Protein AF-A0A3C2BRH4-F1 (afdb_monomer_lite)

Foldseek 3Di:
DDDDDDDDDDCVPPLVVLLCCLLPDQEDEAAPALVCLLVCLVSNLSSQLNRDPPDDRRHYYYPYPDVCSVVSSVVSNVVVHDCVSPDSVVD

Radius of gyration: 13.37 Å; chains: 1; bounding box: 29×43×30 Å

Sequence (91 aa):
RTVDNFRALNSGTQEAALVAEIATADIVTTAVGPHILKFVAPAITKGIAARPAGLAPLQVMACENAINATDILRAEVAGLWDDAAGALDAA

Secondary structure (DSSP, 8-state):
----S-----TTT-HHHHHHHHHH-SEEEE-S-GGGHHHHHHHHHHHHHTPPTTSPPPEEEE--SSTTHHHHHHHHHHHH--GGG--GGG-

Structure (mmCIF, N/CA/C/O backbone):
data_AF-A0A3C2BRH4-F1
#
_entry.id   AF-A0A3C2BRH4-F1
#
loop_
_atom_site.group_PDB
_atom_site.id
_atom_site.type_symbol
_atom_site.label_atom_id
_atom_site.label_alt_id
_atom_site.label_comp_id
_atom_site.label_asym_id
_atom_site.label_entity_id
_atom_site.label_seq_id
_atom_site.pdbx_PDB_ins_code
_atom_site.Cartn_x
_atom_site.Cartn_y
_atom_site.Cartn_z
_atom_site.occupancy
_atom_site.B_iso_or_equiv
_atom_site.auth_seq_id
_atom_site.auth_comp_id
_atom_site.auth_asym_id
_atom_site.auth_atom_id
_atom_site.pdbx_PDB_model_num
ATOM 1 N N . ARG A 1 1 ? -5.992 25.085 -9.271 1.00 88.62 1 ARG A N 1
ATOM 2 C CA . ARG A 1 1 ? -7.045 24.694 -8.299 1.00 88.62 1 ARG A CA 1
ATOM 3 C C . ARG A 1 1 ? -6.356 24.365 -6.983 1.00 88.62 1 ARG A C 1
ATOM 5 O O . ARG A 1 1 ? -5.257 23.831 -7.048 1.00 88.62 1 ARG A O 1
ATOM 12 N N . THR A 1 2 ? -6.964 24.696 -5.847 1.00 96.81 2 THR A N 1
ATOM 13 C CA . THR A 1 2 ? -6.464 24.326 -4.510 1.00 96.81 2 THR A CA 1
ATOM 14 C C . THR A 1 2 ? -6.998 22.947 -4.132 1.00 96.81 2 THR A C 1
ATOM 16 O O . THR A 1 2 ? -8.132 22.632 -4.486 1.00 96.81 2 THR A O 1
ATOM 19 N N . VAL A 1 3 ? -6.177 22.139 -3.459 1.00 96.44 3 VAL A N 1
ATOM 20 C CA . VAL A 1 3 ? -6.573 20.854 -2.865 1.00 96.44 3 VAL A CA 1
ATOM 21 C C . VAL A 1 3 ? -6.510 21.008 -1.348 1.00 96.44 3 VAL A C 1
ATOM 23 O O . VAL A 1 3 ? -5.482 21.427 -0.819 1.00 96.44 3 VAL A O 1
ATOM 26 N N . ASP A 1 4 ? -7.606 20.691 -0.670 1.00 97.12 4 ASP A N 1
ATOM 27 C CA . ASP A 1 4 ? -7.766 20.718 0.784 1.00 97.12 4 ASP A CA 1
ATOM 28 C C . ASP A 1 4 ? -8.392 19.395 1.284 1.00 97.12 4 ASP A C 1
ATOM 30 O O . ASP A 1 4 ? -8.487 18.428 0.528 1.00 97.12 4 ASP A O 1
ATOM 34 N N . ASN A 1 5 ? -8.736 19.319 2.577 1.00 97.31 5 ASN A N 1
ATOM 35 C CA . ASN A 1 5 ? -9.324 18.139 3.231 1.00 97.31 5 ASN A CA 1
ATOM 36 C C . ASN A 1 5 ? -8.490 16.846 3.107 1.00 97.31 5 ASN A C 1
ATOM 38 O O . ASN A 1 5 ? -9.003 15.769 2.805 1.00 97.31 5 ASN A O 1
ATOM 42 N N . PHE A 1 6 ? -7.188 16.953 3.367 1.00 97.06 6 PHE A N 1
ATOM 43 C CA . PHE A 1 6 ? -6.296 15.803 3.467 1.00 97.06 6 PHE A CA 1
ATOM 44 C C . PHE A 1 6 ? -5.629 15.754 4.839 1.00 97.06 6 PHE A C 1
ATOM 46 O O . PHE A 1 6 ? -5.447 16.766 5.517 1.00 97.06 6 PHE A O 1
ATOM 53 N N . ARG A 1 7 ? -5.215 14.551 5.219 1.00 97.69 7 ARG A N 1
ATOM 54 C CA . ARG A 1 7 ? -4.310 14.301 6.339 1.00 97.69 7 ARG A CA 1
ATOM 55 C C . ARG A 1 7 ? -3.134 13.481 5.842 1.00 97.69 7 ARG A C 1
ATOM 57 O O . ARG A 1 7 ? -3.247 12.786 4.835 1.00 97.69 7 ARG A O 1
ATOM 64 N N . ALA A 1 8 ? -2.014 13.573 6.544 1.00 97.56 8 ALA A N 1
ATOM 65 C CA . ALA A 1 8 ? -0.792 12.881 6.173 1.00 97.56 8 ALA A CA 1
ATOM 66 C C . ALA A 1 8 ? -0.231 12.108 7.364 1.00 97.56 8 ALA A C 1
ATOM 68 O O . ALA A 1 8 ? -0.203 12.605 8.489 1.00 97.56 8 ALA A O 1
ATOM 69 N N . LEU A 1 9 ? 0.257 10.906 7.076 1.00 98.00 9 LEU A N 1
ATOM 70 C CA . LEU A 1 9 ? 1.040 10.087 7.988 1.00 98.00 9 LEU A CA 1
ATOM 71 C C . LEU A 1 9 ? 2.425 9.877 7.380 1.00 98.00 9 LEU A C 1
ATOM 73 O O . LEU A 1 9 ? 2.574 9.736 6.167 1.00 98.00 9 LEU A O 1
ATOM 77 N N . ASN A 1 10 ? 3.446 9.852 8.229 1.00 97.06 10 ASN A N 1
ATOM 78 C CA . ASN A 1 10 ? 4.799 9.487 7.827 1.00 97.06 10 ASN A CA 1
ATOM 79 C C . ASN A 1 10 ? 4.949 7.968 7.956 1.00 97.06 10 ASN A C 1
ATOM 81 O O . ASN A 1 10 ? 4.913 7.444 9.067 1.00 97.06 10 ASN A O 1
ATOM 85 N N . SER A 1 11 ? 5.138 7.269 6.840 1.00 92.62 11 SER A N 1
ATOM 86 C CA . SER A 1 11 ? 5.238 5.805 6.816 1.00 92.62 11 SER A CA 1
ATOM 87 C C . SER A 1 11 ? 6.418 5.243 7.616 1.00 92.62 11 SER A C 1
ATOM 89 O O . SER A 1 11 ? 6.327 4.121 8.098 1.00 92.62 11 SER A O 1
ATOM 91 N N . GLY A 1 12 ? 7.499 6.008 7.801 1.00 92.56 12 GLY A N 1
ATOM 92 C CA . GLY A 1 12 ? 8.686 5.573 8.542 1.00 92.56 12 GLY A CA 1
ATOM 93 C C . GLY A 1 12 ? 8.590 5.746 10.059 1.00 92.56 12 GLY A C 1
ATOM 94 O O . GLY A 1 12 ? 9.312 5.077 10.790 1.00 92.56 12 GLY A O 1
ATOM 95 N N . THR A 1 13 ? 7.721 6.633 10.552 1.00 97.50 13 THR A N 1
ATOM 96 C CA . THR A 1 13 ? 7.591 6.907 11.998 1.00 97.50 13 THR A CA 1
ATOM 97 C C . THR A 1 13 ? 6.202 6.622 12.563 1.00 97.50 13 THR A C 1
ATOM 99 O O . THR A 1 13 ? 6.045 6.564 13.779 1.00 97.50 13 THR A O 1
ATOM 102 N N . GLN A 1 14 ? 5.193 6.435 11.709 1.00 98.25 14 GLN A N 1
ATOM 103 C CA . GLN A 1 14 ? 3.789 6.254 12.092 1.00 98.25 14 GLN A CA 1
ATOM 104 C C . GLN A 1 14 ? 3.185 4.984 11.470 1.00 98.25 14 GLN A C 1
ATOM 106 O O . GLN A 1 14 ? 2.021 4.972 11.074 1.00 98.25 14 GLN A O 1
ATOM 111 N N . GLU A 1 15 ? 3.967 3.905 11.383 1.00 97.19 15 GLU A N 1
ATOM 112 C CA . GLU A 1 15 ? 3.557 2.655 10.727 1.00 97.19 15 GLU A CA 1
ATOM 113 C C . GLU A 1 15 ? 2.254 2.077 11.302 1.00 97.19 15 GLU A C 1
ATOM 115 O O . GLU A 1 15 ? 1.352 1.731 10.546 1.00 97.19 15 GLU A O 1
ATOM 120 N N . ALA A 1 16 ? 2.107 2.029 12.631 1.00 98.06 16 ALA A N 1
ATOM 121 C CA . ALA A 1 16 ? 0.900 1.489 13.263 1.00 98.06 16 ALA A CA 1
ATOM 122 C C . ALA A 1 16 ? -0.370 2.272 12.879 1.00 98.06 16 ALA A C 1
ATOM 124 O O . ALA A 1 16 ? -1.410 1.673 12.611 1.00 98.06 16 ALA A O 1
ATOM 125 N N . ALA A 1 17 ? -0.277 3.604 12.802 1.00 98.56 17 ALA A N 1
ATOM 126 C CA . ALA A 1 17 ? -1.385 4.443 12.355 1.00 98.56 17 ALA A CA 1
ATOM 127 C C . ALA A 1 17 ? -1.679 4.214 10.866 1.00 98.56 17 ALA A C 1
ATOM 129 O O . ALA A 1 17 ? -2.836 4.068 10.494 1.00 98.56 17 ALA A O 1
ATOM 130 N N . LEU A 1 18 ? -0.643 4.108 10.026 1.00 98.44 18 LEU A N 1
ATOM 131 C CA . LEU A 1 18 ? -0.797 3.810 8.600 1.00 98.44 18 LEU A CA 1
ATOM 132 C C . LEU A 1 18 ? -1.502 2.466 8.366 1.00 98.44 18 LEU A C 1
ATOM 134 O O . LEU A 1 18 ? -2.401 2.388 7.535 1.00 98.44 18 LEU A O 1
ATOM 138 N N . VAL A 1 19 ? -1.132 1.420 9.108 1.00 98.56 19 VAL A N 1
ATOM 139 C CA . VAL A 1 19 ? -1.782 0.103 9.019 1.00 98.56 19 VAL A CA 1
ATOM 140 C C . VAL A 1 19 ? -3.266 0.196 9.381 1.00 98.56 19 VAL A C 1
ATOM 142 O O . VAL A 1 19 ? -4.093 -0.371 8.671 1.00 98.56 19 VAL A O 1
ATOM 145 N N . ALA A 1 20 ? -3.621 0.947 10.429 1.00 98.38 20 ALA A N 1
ATOM 146 C CA . ALA A 1 20 ? -5.017 1.152 10.818 1.00 98.38 20 ALA A CA 1
ATOM 147 C C . ALA A 1 20 ? -5.832 1.904 9.745 1.00 98.38 20 ALA A C 1
ATOM 149 O O . ALA A 1 20 ? -6.989 1.560 9.493 1.00 98.38 20 ALA A O 1
ATOM 150 N N . GLU A 1 21 ? -5.224 2.890 9.077 1.00 98.31 21 GLU A N 1
ATOM 151 C CA . GLU A 1 21 ? -5.845 3.561 7.930 1.00 98.31 21 GLU A CA 1
ATOM 152 C C . GLU A 1 21 ? -6.102 2.595 6.775 1.00 98.31 21 GLU A C 1
ATOM 154 O O . GLU A 1 21 ? -7.210 2.537 6.250 1.00 98.31 21 GLU A O 1
ATOM 159 N N . ILE A 1 22 ? -5.104 1.790 6.404 1.00 98.50 22 ILE A N 1
ATOM 160 C CA . ILE A 1 22 ? -5.238 0.819 5.310 1.00 98.50 22 ILE A CA 1
ATOM 161 C C . ILE A 1 22 ? -6.323 -0.216 5.630 1.00 98.50 22 ILE A C 1
ATOM 163 O O . ILE A 1 22 ? -7.145 -0.524 4.770 1.00 98.50 22 ILE A O 1
ATOM 167 N N . ALA A 1 23 ? -6.365 -0.713 6.869 1.00 98.25 23 ALA A N 1
ATOM 168 C CA . ALA A 1 23 ? -7.324 -1.727 7.303 1.00 98.25 23 ALA A CA 1
ATOM 169 C C . ALA A 1 23 ? -8.789 -1.292 7.140 1.00 98.25 23 ALA A C 1
ATOM 171 O O . ALA A 1 23 ? -9.665 -2.139 6.980 1.00 98.25 23 ALA A O 1
ATOM 172 N N . THR A 1 24 ? -9.062 0.014 7.154 1.00 98.00 24 THR A N 1
ATOM 173 C CA . THR A 1 24 ? -10.420 0.573 7.069 1.00 98.00 24 THR A CA 1
ATOM 174 C C . THR A 1 24 ? -10.699 1.322 5.770 1.00 98.00 24 THR A C 1
ATOM 176 O O . THR A 1 24 ? -11.849 1.663 5.508 1.00 98.00 24 THR A O 1
ATOM 179 N N . ALA A 1 25 ? -9.685 1.541 4.933 1.00 98.38 25 ALA A N 1
ATOM 180 C CA . ALA A 1 25 ? -9.838 2.212 3.653 1.00 98.38 25 ALA A CA 1
ATOM 181 C C . ALA A 1 25 ? -10.694 1.396 2.671 1.00 98.38 25 ALA A C 1
ATOM 183 O O . ALA A 1 25 ? -10.741 0.162 2.719 1.00 98.38 25 ALA A O 1
ATOM 184 N N . ASP A 1 26 ? -11.329 2.099 1.736 1.00 98.12 26 ASP A N 1
ATOM 185 C CA . ASP A 1 26 ? -11.986 1.488 0.577 1.00 98.12 26 ASP A CA 1
ATOM 186 C C . ASP A 1 26 ? -10.981 1.207 -0.549 1.00 98.12 26 ASP A C 1
ATOM 188 O O . ASP A 1 26 ? -11.083 0.206 -1.261 1.00 98.12 26 ASP A O 1
ATOM 192 N N . ILE A 1 27 ? -9.985 2.089 -0.698 1.00 98.25 27 ILE A N 1
ATOM 193 C CA . ILE A 1 27 ? -8.963 2.013 -1.739 1.00 98.25 27 ILE A CA 1
ATOM 194 C C . ILE A 1 27 ? -7.582 2.418 -1.218 1.00 98.25 27 ILE A C 1
ATOM 196 O O . ILE A 1 27 ? -7.438 3.380 -0.464 1.00 98.25 27 ILE A O 1
ATOM 200 N N . VAL A 1 28 ? -6.554 1.717 -1.691 1.00 98.50 28 VAL A N 1
ATOM 201 C CA . VAL A 1 28 ? -5.150 2.115 -1.582 1.00 98.50 28 VAL A CA 1
ATOM 202 C C . VAL A 1 28 ? -4.588 2.354 -2.975 1.00 98.50 28 VAL A C 1
ATOM 204 O O . VAL A 1 28 ? -4.647 1.484 -3.845 1.00 98.50 28 VAL A O 1
ATOM 207 N N . THR A 1 29 ? -3.989 3.528 -3.169 1.00 98.44 29 THR A N 1
ATOM 208 C CA . THR A 1 29 ? -3.248 3.861 -4.389 1.00 98.44 29 THR A CA 1
ATOM 209 C C . THR A 1 29 ? -1.802 4.215 -4.084 1.00 98.44 29 THR A C 1
ATOM 211 O O . THR A 1 29 ? -1.539 4.863 -3.071 1.00 98.44 29 THR A O 1
ATOM 214 N N . THR A 1 30 ? -0.869 3.865 -4.970 1.00 98.25 30 THR A N 1
ATOM 215 C CA . THR A 1 30 ? 0.549 4.251 -4.837 1.00 98.25 30 THR A CA 1
ATOM 216 C C . THR A 1 30 ? 1.017 5.095 -6.021 1.00 98.25 30 THR A C 1
ATOM 218 O O . THR A 1 30 ? 0.513 4.939 -7.129 1.00 98.25 30 THR A O 1
ATOM 221 N N . ALA A 1 31 ? 1.967 5.999 -5.774 1.00 97.88 31 ALA A N 1
ATOM 222 C CA . ALA A 1 31 ? 2.684 6.773 -6.793 1.00 97.88 31 ALA A CA 1
ATOM 223 C C . ALA A 1 31 ? 4.099 7.119 -6.276 1.00 97.88 31 ALA A C 1
ATOM 225 O O . ALA A 1 31 ? 4.465 8.284 -6.125 1.00 97.88 31 ALA A O 1
ATOM 226 N N . VAL A 1 32 ? 4.854 6.091 -5.880 1.00 96.94 32 VAL A N 1
ATOM 227 C CA . VAL A 1 32 ? 6.146 6.179 -5.171 1.00 96.94 32 VAL A CA 1
ATOM 228 C C . VAL A 1 32 ? 7.356 5.784 -6.031 1.00 96.94 32 VAL A C 1
ATOM 230 O O . VAL A 1 32 ? 8.498 5.926 -5.600 1.00 96.94 32 VAL A O 1
ATOM 233 N N . GLY A 1 33 ? 7.123 5.302 -7.249 1.00 97.56 33 GLY A N 1
ATOM 234 C CA . GLY A 1 33 ? 8.091 4.678 -8.144 1.00 97.56 33 GLY A CA 1
ATOM 235 C C . GLY A 1 33 ? 8.088 3.145 -8.016 1.00 97.56 33 GLY A C 1
ATOM 236 O O . GLY A 1 33 ? 8.061 2.620 -6.901 1.00 97.56 33 GLY A O 1
ATOM 237 N N . PRO A 1 34 ? 8.192 2.385 -9.126 1.00 96.12 34 PRO A N 1
ATOM 238 C CA . PRO A 1 34 ? 8.038 0.924 -9.113 1.00 96.12 34 PRO A CA 1
ATOM 239 C C . PRO A 1 34 ? 9.064 0.209 -8.219 1.00 96.12 34 PRO A C 1
ATOM 241 O O . PRO A 1 34 ? 8.733 -0.754 -7.537 1.00 9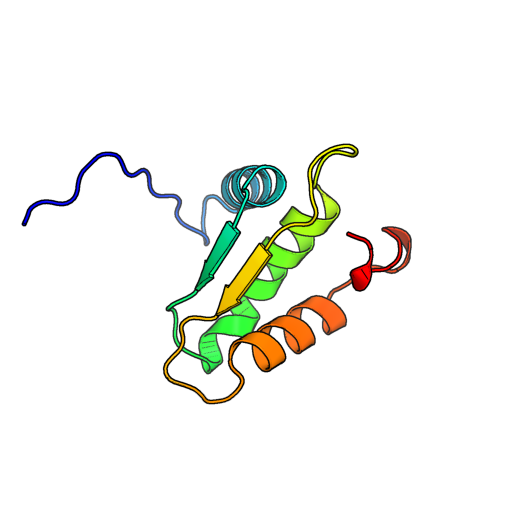6.12 34 PRO A O 1
ATOM 244 N N . HIS A 1 35 ? 10.298 0.716 -8.138 1.00 95.56 35 HIS A N 1
ATOM 245 C CA . HIS A 1 35 ? 11.331 0.163 -7.251 1.00 95.56 35 HIS A CA 1
ATOM 246 C C . HIS A 1 35 ? 11.054 0.375 -5.756 1.00 95.56 35 HIS A C 1
ATOM 248 O O . HIS A 1 35 ? 11.677 -0.290 -4.924 1.00 95.56 35 HIS A O 1
ATOM 254 N N . ILE A 1 36 ? 10.160 1.307 -5.416 1.00 97.25 36 ILE A N 1
ATOM 255 C CA . ILE A 1 36 ? 9.790 1.640 -4.040 1.00 97.25 36 ILE A CA 1
ATOM 256 C C . ILE A 1 36 ? 8.585 0.815 -3.566 1.00 97.25 36 ILE A C 1
ATOM 258 O O . ILE A 1 36 ? 8.374 0.707 -2.360 1.00 97.25 36 ILE A O 1
ATOM 262 N N . LEU A 1 37 ? 7.851 0.148 -4.470 1.00 98.00 37 LEU A N 1
ATOM 263 C CA . LEU A 1 37 ? 6.679 -0.675 -4.131 1.00 98.00 37 LEU A CA 1
ATOM 264 C C . LEU A 1 37 ? 6.972 -1.715 -3.036 1.00 98.00 37 LEU A C 1
ATOM 266 O O . LEU A 1 37 ? 6.197 -1.847 -2.091 1.00 98.00 37 LEU A O 1
ATOM 270 N N . LYS A 1 38 ? 8.144 -2.358 -3.079 1.00 97.44 38 LYS A N 1
ATOM 271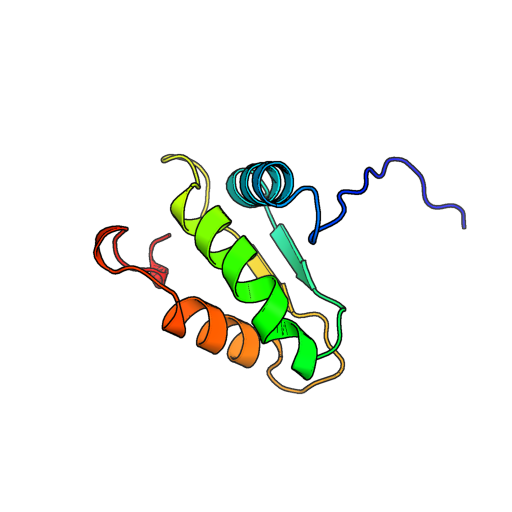 C CA . LYS A 1 38 ? 8.603 -3.308 -2.049 1.00 97.44 38 LYS A CA 1
ATOM 272 C C . LYS A 1 38 ? 8.693 -2.725 -0.631 1.00 97.44 38 LYS A C 1
ATOM 274 O O . LYS A 1 38 ? 8.645 -3.466 0.341 1.00 97.44 38 LYS A O 1
ATOM 279 N N . PHE A 1 39 ? 8.841 -1.405 -0.488 1.00 97.06 39 PHE A N 1
ATOM 280 C CA . PHE A 1 39 ? 8.923 -0.744 0.819 1.00 97.06 39 PHE A CA 1
ATOM 281 C C . PHE A 1 39 ? 7.549 -0.366 1.380 1.00 97.06 39 PHE A C 1
ATOM 283 O O . PHE A 1 39 ? 7.412 -0.232 2.593 1.00 97.06 39 PHE A O 1
ATOM 290 N N . VAL A 1 40 ? 6.529 -0.212 0.529 1.00 97.44 40 VAL A N 1
ATOM 291 C CA . VAL A 1 40 ? 5.145 0.035 0.973 1.00 97.44 40 VAL A CA 1
ATOM 292 C C . VAL A 1 40 ? 4.343 -1.260 1.123 1.00 97.44 40 VAL A C 1
ATOM 294 O O . VAL A 1 40 ? 3.421 -1.309 1.938 1.00 97.44 40 VAL A O 1
ATOM 297 N N . ALA A 1 41 ? 4.728 -2.326 0.412 1.00 98.25 41 ALA A N 1
ATOM 298 C CA . ALA A 1 41 ? 4.081 -3.635 0.476 1.00 98.25 41 ALA A CA 1
ATOM 299 C C . ALA A 1 41 ? 3.934 -4.200 1.907 1.00 98.25 41 ALA A C 1
ATOM 301 O O . ALA A 1 41 ? 2.844 -4.684 2.212 1.00 98.25 41 ALA A O 1
ATOM 302 N N . PRO A 1 42 ? 4.914 -4.085 2.833 1.00 98.12 42 PRO A N 1
ATOM 303 C CA . PRO A 1 42 ? 4.744 -4.580 4.201 1.00 98.12 42 PRO A CA 1
ATOM 304 C C . PRO A 1 42 ? 3.594 -3.909 4.961 1.00 98.12 42 PRO A C 1
ATOM 306 O O . PRO A 1 42 ? 2.831 -4.590 5.643 1.00 98.12 42 PRO A O 1
ATOM 309 N N . ALA A 1 43 ? 3.437 -2.588 4.834 1.00 98.31 43 ALA A N 1
ATOM 310 C CA . ALA A 1 43 ? 2.350 -1.863 5.492 1.00 98.31 43 ALA A CA 1
ATOM 311 C C . ALA A 1 43 ? 0.987 -2.218 4.880 1.00 98.31 43 ALA A C 1
ATOM 313 O O . ALA A 1 43 ? 0.014 -2.395 5.609 1.00 98.31 43 ALA A O 1
ATOM 314 N N . ILE A 1 44 ? 0.932 -2.383 3.553 1.00 98.31 44 ILE A N 1
ATOM 315 C CA . ILE A 1 44 ? -0.279 -2.809 2.840 1.00 98.31 44 ILE A CA 1
ATOM 316 C C . ILE A 1 44 ? -0.685 -4.222 3.266 1.00 98.31 44 ILE A C 1
ATOM 318 O O . ILE A 1 44 ? -1.832 -4.432 3.641 1.00 98.31 44 ILE A O 1
ATOM 322 N N . THR A 1 45 ? 0.264 -5.158 3.300 1.00 98.31 45 THR A N 1
ATOM 323 C CA . THR A 1 45 ? 0.049 -6.550 3.735 1.00 98.31 45 THR A CA 1
ATOM 324 C C . THR A 1 45 ? -0.516 -6.598 5.155 1.00 98.31 45 THR A C 1
ATOM 326 O O . THR A 1 45 ? -1.542 -7.229 5.397 1.00 98.31 45 THR A O 1
ATOM 329 N N . LYS A 1 46 ? 0.101 -5.859 6.089 1.00 97.94 46 LYS A N 1
ATOM 330 C CA . LYS A 1 46 ? -0.384 -5.733 7.473 1.00 97.94 46 LYS A CA 1
ATOM 331 C C . LYS A 1 46 ? -1.780 -5.118 7.546 1.00 97.94 46 LYS A C 1
ATOM 333 O O . LYS A 1 46 ? -2.587 -5.553 8.358 1.00 97.94 46 LYS A O 1
ATOM 338 N N . GLY A 1 47 ? -2.067 -4.118 6.714 1.00 97.94 47 GLY A N 1
ATOM 339 C CA . GLY A 1 47 ? -3.382 -3.485 6.643 1.00 97.94 47 GLY A CA 1
ATOM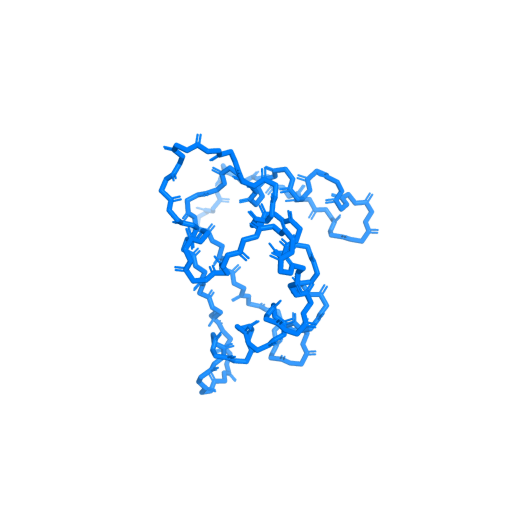 340 C C . GLY A 1 47 ? -4.471 -4.430 6.136 1.00 97.94 47 GLY A C 1
ATOM 341 O O . GLY A 1 47 ? -5.539 -4.482 6.735 1.00 97.94 47 GLY A O 1
ATOM 342 N N . ILE A 1 48 ? -4.184 -5.223 5.097 1.00 97.50 48 ILE A N 1
ATOM 343 C CA . ILE A 1 48 ? -5.095 -6.264 4.593 1.00 97.50 48 ILE A CA 1
ATOM 344 C C . ILE A 1 48 ? -5.352 -7.306 5.688 1.00 97.50 48 ILE A C 1
ATOM 346 O O . ILE A 1 48 ? -6.502 -7.593 5.998 1.00 97.50 48 ILE A O 1
ATOM 350 N N . ALA A 1 49 ? -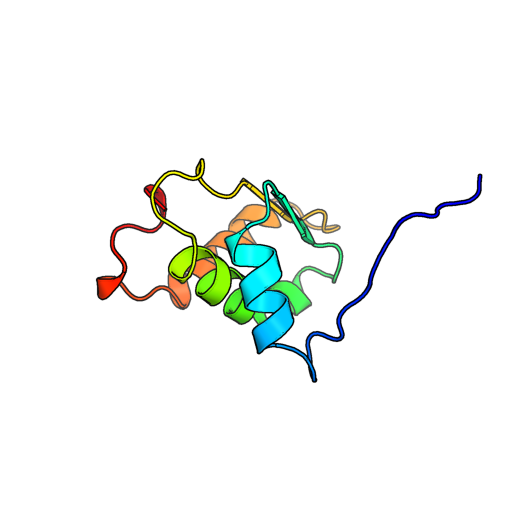4.303 -7.805 6.349 1.00 96.50 49 ALA A N 1
ATOM 351 C CA . ALA A 1 49 ? -4.445 -8.782 7.431 1.00 96.50 49 ALA A CA 1
ATOM 352 C C . ALA A 1 49 ? -5.213 -8.236 8.654 1.00 96.50 49 ALA A C 1
ATOM 354 O O . ALA A 1 49 ? -5.883 -8.987 9.357 1.00 96.50 49 ALA A O 1
ATOM 355 N N . ALA A 1 50 ? -5.126 -6.928 8.916 1.00 96.62 50 ALA A N 1
ATOM 356 C CA . ALA A 1 50 ? -5.838 -6.261 10.005 1.00 96.62 50 ALA A CA 1
ATOM 357 C C . ALA A 1 50 ? -7.261 -5.805 9.627 1.00 96.62 50 ALA A C 1
ATOM 359 O O . ALA A 1 50 ? -7.953 -5.220 10.468 1.00 96.62 50 ALA A O 1
ATOM 360 N N . ARG A 1 51 ? -7.702 -6.030 8.382 1.00 96.38 51 ARG A N 1
ATOM 361 C CA . ARG A 1 51 ? -9.007 -5.578 7.894 1.00 96.38 51 ARG A CA 1
ATOM 362 C C . ARG A 1 51 ? -10.146 -6.258 8.671 1.00 96.38 51 ARG A C 1
ATOM 364 O O . ARG A 1 51 ? -10.184 -7.486 8.752 1.00 96.38 51 ARG A O 1
ATOM 371 N N . PRO A 1 52 ? -11.102 -5.496 9.239 1.00 94.56 52 PRO A N 1
ATOM 372 C CA . PRO A 1 52 ? -12.234 -6.075 9.952 1.00 94.56 52 PRO A CA 1
ATOM 373 C C . PRO A 1 52 ? -13.119 -6.945 9.057 1.00 94.56 52 PRO A C 1
ATOM 375 O O . PRO A 1 52 ? -13.464 -6.564 7.935 1.00 94.56 52 PRO A O 1
ATOM 378 N N . ALA A 1 53 ? -13.578 -8.070 9.606 1.00 89.88 53 ALA A N 1
ATOM 379 C CA . ALA A 1 53 ? -14.595 -8.889 8.962 1.00 89.88 53 ALA A CA 1
ATOM 380 C C . ALA A 1 53 ? -15.876 -8.067 8.716 1.00 89.88 53 ALA A C 1
ATOM 382 O O . ALA A 1 53 ? -16.359 -7.368 9.608 1.00 89.88 53 ALA A O 1
ATOM 383 N N . GLY A 1 54 ? -16.434 -8.169 7.507 1.00 92.12 54 GLY A N 1
ATOM 384 C CA . GLY A 1 54 ? -17.667 -7.481 7.106 1.00 92.12 54 GLY A CA 1
ATOM 385 C C . GLY A 1 54 ? -17.464 -6.215 6.269 1.00 92.12 54 GLY A C 1
ATOM 386 O O . GLY A 1 54 ? -18.439 -5.713 5.711 1.00 92.12 54 GLY A O 1
ATOM 387 N N . LEU A 1 55 ? -16.230 -5.722 6.123 1.00 95.56 55 LEU A N 1
ATOM 388 C CA . LEU A 1 55 ? -15.913 -4.749 5.077 1.00 95.56 55 LEU A CA 1
ATOM 389 C C . LEU A 1 55 ? -15.781 -5.448 3.718 1.00 95.56 55 LEU A C 1
ATOM 391 O O . LEU A 1 55 ? -15.439 -6.626 3.642 1.00 95.56 55 LEU A O 1
ATOM 395 N N . ALA A 1 56 ? -16.036 -4.711 2.635 1.00 94.75 56 ALA A N 1
ATOM 396 C CA . ALA A 1 56 ? -15.730 -5.193 1.290 1.00 94.75 56 ALA A CA 1
ATOM 397 C C . ALA A 1 56 ? -14.210 -5.415 1.131 1.00 94.75 56 ALA A C 1
ATOM 399 O O . ALA A 1 56 ? -13.447 -4.715 1.803 1.00 94.75 56 ALA A O 1
ATOM 400 N N . PRO A 1 57 ? -13.756 -6.317 0.243 1.00 94.50 57 PRO A N 1
ATOM 401 C CA . PRO A 1 57 ? -12.334 -6.487 -0.065 1.00 94.50 57 PRO A CA 1
ATOM 402 C C . PRO A 1 57 ? -11.646 -5.157 -0.390 1.00 94.50 57 PRO A C 1
ATOM 404 O O . PRO A 1 57 ? -12.220 -4.305 -1.077 1.00 94.50 57 PRO A O 1
ATOM 407 N N . LEU A 1 58 ? -10.422 -4.959 0.104 1.00 96.88 58 LEU A N 1
ATOM 408 C CA . LEU A 1 58 ? -9.679 -3.721 -0.144 1.00 96.88 58 LEU A CA 1
ATOM 409 C C . LEU A 1 58 ? -9.297 -3.620 -1.626 1.00 96.88 58 LEU A C 1
ATOM 411 O O . LEU A 1 58 ? -8.699 -4.531 -2.194 1.00 96.88 58 LEU A O 1
ATOM 415 N N . GLN A 1 59 ? -9.596 -2.491 -2.266 1.00 97.38 59 GLN A N 1
ATOM 416 C CA . GLN A 1 59 ? -9.152 -2.242 -3.637 1.00 97.38 59 GLN A CA 1
ATOM 417 C C . GLN A 1 59 ? -7.746 -1.639 -3.635 1.00 97.38 59 GLN A C 1
ATOM 419 O O . GLN A 1 59 ? -7.495 -0.634 -2.976 1.00 97.38 59 GLN A O 1
ATOM 424 N N . VAL A 1 60 ? -6.817 -2.241 -4.380 1.00 97.69 60 VAL A N 1
ATOM 425 C CA . VAL A 1 60 ? -5.417 -1.793 -4.448 1.00 97.69 60 VAL A CA 1
ATOM 426 C C . VAL A 1 60 ? -5.028 -1.510 -5.896 1.00 97.69 60 VAL A C 1
ATOM 428 O O . VAL A 1 60 ? -5.220 -2.351 -6.772 1.00 97.69 60 VAL A O 1
ATOM 431 N N . MET A 1 61 ? -4.469 -0.326 -6.152 1.00 98.06 61 MET A N 1
ATOM 432 C CA . MET A 1 61 ? -4.062 0.112 -7.490 1.00 98.06 61 MET A CA 1
ATOM 433 C C . MET A 1 61 ? -2.731 0.868 -7.445 1.00 98.06 61 MET A C 1
ATOM 435 O O . MET A 1 61 ? -2.639 1.957 -6.884 1.00 98.06 61 MET A O 1
ATOM 439 N N . ALA A 1 62 ? -1.692 0.331 -8.079 1.00 98.50 62 ALA A N 1
ATOM 440 C CA . ALA A 1 62 ? -0.419 1.033 -8.188 1.00 98.50 62 ALA A CA 1
ATOM 441 C C . ALA A 1 62 ? -0.440 1.971 -9.408 1.00 98.50 62 ALA A C 1
ATOM 443 O O . ALA A 1 62 ? -0.393 1.519 -10.553 1.00 98.50 62 ALA A O 1
ATOM 444 N N . CYS A 1 63 ? -0.492 3.283 -9.173 1.00 98.25 63 CYS A N 1
ATOM 445 C CA . CYS A 1 63 ? -0.498 4.329 -10.201 1.00 98.25 63 CYS A CA 1
ATOM 446 C C . CYS A 1 63 ? 0.930 4.760 -10.568 1.00 98.25 63 CYS A C 1
ATOM 448 O O . CYS A 1 63 ? 1.249 5.949 -10.621 1.00 98.25 63 CYS A O 1
ATOM 450 N N . GLU A 1 64 ? 1.810 3.786 -10.787 1.00 98.06 64 GLU A N 1
ATOM 451 C CA . GLU A 1 64 ? 3.212 4.041 -11.106 1.00 98.06 64 GLU A CA 1
ATOM 452 C C . GLU A 1 64 ? 3.432 4.208 -12.610 1.00 98.06 64 GLU A C 1
ATOM 454 O O . GLU A 1 64 ? 2.690 3.678 -13.436 1.00 98.06 64 GLU A O 1
ATOM 459 N N . ASN A 1 65 ? 4.525 4.878 -12.984 1.00 97.12 65 ASN A N 1
ATOM 460 C CA . ASN A 1 65 ? 4.998 4.911 -14.369 1.00 97.12 65 ASN A CA 1
ATOM 461 C C . ASN A 1 65 ? 5.702 3.591 -14.747 1.00 97.12 65 ASN A C 1
ATOM 463 O O . ASN A 1 65 ? 6.905 3.561 -15.008 1.00 97.12 65 ASN A O 1
ATOM 467 N N . ALA A 1 66 ? 4.961 2.485 -14.701 1.00 96.94 66 ALA A N 1
ATOM 468 C CA . ALA A 1 66 ? 5.412 1.157 -15.092 1.00 96.94 66 ALA A CA 1
ATOM 469 C C . ALA A 1 66 ? 4.234 0.324 -15.613 1.00 96.94 66 ALA A C 1
ATOM 471 O O . ALA A 1 66 ? 3.132 0.364 -15.067 1.00 96.94 66 ALA A O 1
ATOM 472 N N . ILE A 1 67 ? 4.483 -0.470 -16.655 1.00 97.12 67 ILE A N 1
ATOM 473 C CA . ILE A 1 67 ? 3.522 -1.474 -17.121 1.00 97.12 67 ILE A CA 1
ATOM 474 C C . ILE A 1 67 ? 3.359 -2.518 -16.014 1.00 97.12 67 ILE A C 1
ATOM 476 O O . ILE A 1 67 ? 4.353 -2.954 -15.433 1.00 97.12 67 ILE A O 1
ATOM 480 N N . ASN A 1 68 ? 2.115 -2.913 -15.735 1.00 97.12 68 ASN A N 1
ATOM 481 C CA . ASN A 1 68 ? 1.783 -3.931 -14.735 1.00 97.12 68 ASN A CA 1
ATOM 482 C C . ASN A 1 68 ? 2.277 -3.591 -13.315 1.00 97.12 68 ASN A C 1
ATOM 484 O O . ASN A 1 68 ? 2.574 -4.481 -12.522 1.00 97.12 68 ASN A O 1
ATOM 488 N N . ALA A 1 69 ? 2.351 -2.302 -12.961 1.00 98.25 69 ALA A N 1
ATOM 489 C CA . ALA A 1 69 ? 2.781 -1.869 -11.629 1.00 98.25 69 ALA A CA 1
ATOM 490 C C . ALA A 1 69 ? 1.975 -2.523 -10.493 1.00 98.25 69 ALA A C 1
ATOM 492 O O . ALA A 1 69 ? 2.536 -2.891 -9.462 1.00 98.25 69 ALA A O 1
ATOM 493 N N . THR A 1 70 ? 0.667 -2.703 -10.689 1.00 98.25 70 THR A N 1
ATOM 494 C CA . THR A 1 70 ? -0.194 -3.351 -9.692 1.00 98.25 70 THR A CA 1
ATOM 495 C C . THR A 1 70 ? 0.134 -4.836 -9.545 1.00 98.25 70 THR A C 1
ATOM 497 O O . THR A 1 70 ? 0.093 -5.343 -8.430 1.00 98.25 70 THR A O 1
ATOM 500 N N . ASP A 1 71 ? 0.548 -5.520 -10.617 1.00 98.12 71 ASP A N 1
ATOM 501 C CA . ASP A 1 71 ? 1.001 -6.916 -10.536 1.00 98.12 71 ASP A CA 1
ATOM 502 C C . ASP A 1 71 ? 2.327 -7.029 -9.778 1.00 98.12 71 ASP A C 1
ATOM 504 O O . ASP A 1 71 ? 2.502 -7.945 -8.976 1.00 98.12 71 ASP A O 1
ATOM 508 N N . ILE A 1 72 ? 3.241 -6.069 -9.974 1.00 98.06 72 ILE A N 1
ATOM 509 C CA . ILE A 1 72 ? 4.485 -5.973 -9.193 1.00 98.06 72 ILE A CA 1
ATOM 510 C C . ILE A 1 72 ? 4.145 -5.824 -7.708 1.00 98.06 72 ILE A C 1
ATOM 512 O O . ILE A 1 72 ? 4.640 -6.587 -6.884 1.00 98.06 72 ILE A O 1
ATOM 516 N N . LEU A 1 73 ? 3.258 -4.885 -7.362 1.00 98.44 73 LEU A N 1
ATOM 517 C CA . LEU A 1 73 ? 2.826 -4.695 -5.978 1.00 98.44 73 LEU A CA 1
ATOM 518 C C . LEU A 1 73 ? 2.140 -5.949 -5.414 1.00 98.44 73 LEU A C 1
ATOM 520 O O . LEU A 1 73 ? 2.419 -6.330 -4.279 1.00 98.44 73 LEU A O 1
ATOM 524 N N . ARG A 1 74 ? 1.287 -6.622 -6.198 1.00 97.75 74 ARG A N 1
ATOM 525 C CA . ARG A 1 74 ? 0.642 -7.880 -5.798 1.00 97.75 74 ARG A CA 1
ATOM 526 C C . ARG A 1 74 ? 1.673 -8.961 -5.492 1.00 97.75 74 ARG A C 1
ATOM 528 O O . ARG A 1 74 ? 1.504 -9.673 -4.510 1.00 97.75 74 ARG A O 1
ATOM 535 N N . ALA A 1 75 ? 2.724 -9.090 -6.301 1.00 98.00 75 ALA A N 1
ATOM 536 C CA . ALA A 1 75 ? 3.783 -10.068 -6.066 1.00 98.00 75 ALA A CA 1
ATOM 537 C C . ALA A 1 75 ? 4.539 -9.793 -4.754 1.00 98.00 75 ALA A C 1
ATOM 539 O O . ALA A 1 75 ? 4.779 -10.725 -3.990 1.00 98.00 75 ALA A O 1
ATOM 540 N N . GLU A 1 76 ? 4.850 -8.526 -4.462 1.00 98.31 76 GLU A N 1
ATOM 541 C CA . GLU A 1 76 ? 5.479 -8.128 -3.194 1.00 98.31 76 GLU A CA 1
ATOM 542 C C . GLU A 1 76 ? 4.568 -8.420 -1.990 1.00 98.31 76 GLU A C 1
ATOM 544 O O . GLU A 1 76 ? 5.025 -8.969 -0.992 1.00 98.31 76 GLU A O 1
ATOM 549 N N . VAL A 1 77 ? 3.268 -8.109 -2.086 1.00 98.25 77 VAL A N 1
ATOM 550 C CA . VAL A 1 77 ? 2.286 -8.414 -1.027 1.00 98.25 77 VAL A CA 1
ATOM 551 C C . VAL A 1 77 ? 2.137 -9.924 -0.831 1.00 98.25 77 VAL A C 1
ATOM 553 O O . VAL A 1 77 ? 2.203 -10.403 0.297 1.00 98.25 77 VAL A O 1
ATOM 556 N N . ALA A 1 78 ? 1.993 -10.691 -1.913 1.00 97.50 78 ALA A N 1
ATOM 557 C CA . ALA A 1 78 ? 1.863 -12.145 -1.850 1.00 97.50 78 ALA A CA 1
ATOM 558 C C . ALA A 1 78 ? 3.112 -12.814 -1.255 1.00 97.50 78 ALA A C 1
ATOM 560 O O . ALA A 1 78 ? 2.987 -13.768 -0.496 1.00 97.50 78 ALA A O 1
ATOM 561 N N . GLY A 1 79 ? 4.310 -12.296 -1.545 1.00 97.88 79 GLY A N 1
ATOM 562 C CA . GLY A 1 79 ? 5.560 -12.792 -0.962 1.00 97.88 79 GLY A CA 1
ATOM 563 C C . GLY A 1 79 ? 5.709 -12.532 0.542 1.00 97.88 79 GLY A C 1
ATOM 564 O O . GLY A 1 79 ? 6.556 -13.152 1.180 1.00 97.88 79 GLY A O 1
ATOM 565 N N . LEU A 1 80 ? 4.904 -11.627 1.106 1.00 97.75 80 LEU A N 1
ATOM 566 C CA . LEU A 1 80 ? 4.884 -11.277 2.530 1.00 97.75 80 LEU A CA 1
ATOM 567 C C . LEU A 1 80 ? 3.664 -11.842 3.270 1.00 97.75 80 LEU A C 1
ATOM 569 O O . LEU A 1 80 ? 3.553 -11.646 4.481 1.00 97.75 80 LEU A O 1
ATOM 573 N N . TRP A 1 81 ? 2.736 -12.479 2.557 1.00 97.62 81 TRP A N 1
ATOM 574 C CA . TRP A 1 81 ? 1.472 -12.928 3.122 1.00 97.62 81 TRP A CA 1
ATOM 575 C C . TRP A 1 81 ? 1.668 -14.121 4.060 1.00 97.62 81 TRP A C 1
ATOM 577 O O . TRP A 1 81 ? 2.424 -15.046 3.764 1.00 97.62 81 TRP A O 1
ATOM 587 N N . ASP A 1 82 ? 0.970 -14.094 5.194 1.00 94.62 82 ASP A N 1
ATOM 588 C CA . ASP A 1 82 ? 0.894 -15.222 6.117 1.00 94.62 82 ASP A CA 1
ATOM 589 C C . ASP A 1 82 ? -0.389 -16.006 5.834 1.00 94.62 82 ASP A C 1
ATOM 591 O O . ASP A 1 82 ? -1.490 -15.515 6.088 1.00 94.62 82 ASP A O 1
ATOM 595 N N . ASP A 1 83 ? -0.257 -17.236 5.338 1.00 91.44 83 ASP A N 1
ATOM 596 C CA . ASP A 1 83 ? -1.396 -18.105 5.023 1.00 91.44 83 ASP A CA 1
ATOM 597 C C . ASP A 1 83 ? -2.272 -18.418 6.252 1.00 91.44 83 ASP A C 1
ATOM 599 O O . ASP A 1 83 ? -3.443 -18.778 6.103 1.00 91.44 83 ASP A O 1
ATOM 603 N N . ALA A 1 84 ? -1.758 -18.235 7.477 1.00 90.94 84 ALA A N 1
ATOM 604 C CA . ALA A 1 84 ? -2.567 -18.333 8.691 1.00 90.94 84 ALA A CA 1
ATOM 605 C C . ALA A 1 84 ? -3.666 -17.253 8.767 1.00 90.94 84 ALA A C 1
ATOM 607 O O . ALA A 1 84 ? -4.660 -17.449 9.468 1.00 90.94 84 ALA A O 1
ATOM 608 N N . ALA A 1 85 ? -3.525 -16.146 8.026 1.00 87.12 85 ALA A N 1
ATOM 609 C CA . ALA A 1 85 ? -4.542 -15.103 7.883 1.00 87.12 85 ALA A CA 1
ATOM 610 C C . ALA A 1 85 ? -5.639 -15.454 6.854 1.00 87.12 85 ALA A C 1
ATOM 612 O O . ALA A 1 85 ? -6.576 -14.679 6.666 1.00 87.12 85 ALA A O 1
ATOM 613 N N . GLY A 1 86 ? -5.557 -16.622 6.208 1.00 89.81 86 GLY A N 1
ATOM 614 C CA . GLY A 1 86 ? -6.480 -17.061 5.163 1.00 89.81 86 GLY A CA 1
ATOM 615 C C . GLY A 1 86 ? -5.952 -16.796 3.752 1.00 89.81 86 GLY A C 1
ATOM 616 O O . GLY A 1 86 ? -4.787 -16.457 3.555 1.00 89.81 86 GLY A O 1
ATOM 617 N N . ALA A 1 87 ? -6.805 -16.981 2.742 1.00 90.06 87 ALA A N 1
ATOM 618 C CA . ALA A 1 87 ? -6.420 -16.768 1.348 1.00 90.06 87 ALA A CA 1
ATOM 619 C C . ALA A 1 87 ? -6.398 -15.269 1.009 1.00 90.06 87 ALA A C 1
ATOM 621 O O . ALA A 1 87 ? -7.424 -14.606 1.132 1.00 90.06 87 ALA A O 1
ATOM 622 N N . LEU A 1 88 ? -5.265 -14.762 0.512 1.00 90.62 88 LEU A N 1
ATOM 623 C CA . LEU A 1 88 ? -5.099 -13.353 0.126 1.00 90.62 88 LEU A CA 1
ATOM 624 C C . LEU A 1 88 ? -6.160 -12.875 -0.878 1.00 90.62 88 LEU A C 1
ATOM 626 O O . LEU A 1 88 ? -6.690 -11.782 -0.738 1.00 90.62 88 LEU A O 1
ATOM 630 N N . ASP A 1 89 ? -6.508 -13.698 -1.871 1.00 86.50 89 ASP A N 1
ATOM 631 C CA . ASP A 1 89 ? -7.505 -13.327 -2.889 1.00 86.50 89 ASP A CA 1
ATOM 632 C C . ASP A 1 89 ? 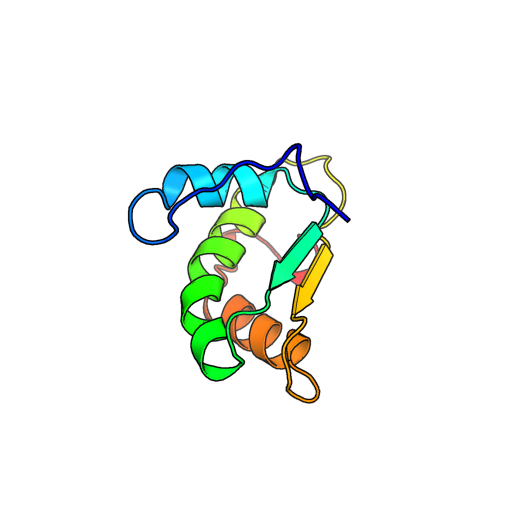-8.952 -13.310 -2.346 1.00 86.50 89 ASP A C 1
ATOM 634 O O . ASP A 1 89 ? -9.877 -12.912 -3.054 1.00 86.50 89 ASP A O 1
ATOM 638 N N . ALA A 1 90 ? -9.160 -13.756 -1.103 1.00 77.62 90 ALA A N 1
ATOM 639 C CA . ALA A 1 90 ? -10.437 -13.692 -0.395 1.00 77.62 90 ALA A CA 1
ATOM 640 C C . ALA A 1 90 ? -10.479 -12.586 0.682 1.0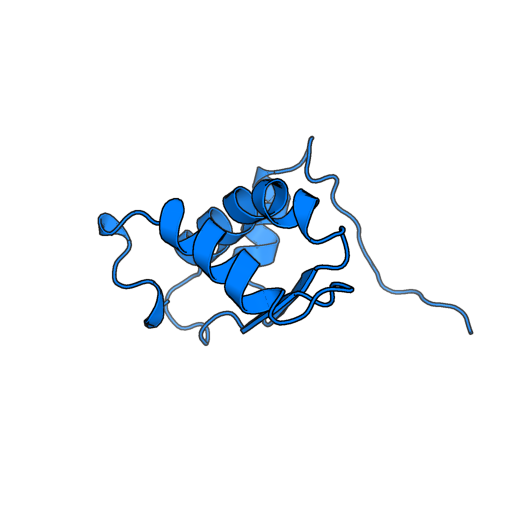0 77.62 90 ALA A C 1
ATOM 642 O O . ALA A 1 90 ? -11.508 -12.461 1.353 1.00 77.62 90 ALA A O 1
ATOM 643 N N . ALA A 1 91 ? -9.382 -11.837 0.861 1.00 64.31 91 ALA A N 1
ATOM 644 C CA . ALA A 1 91 ? -9.210 -10.791 1.875 1.00 64.31 91 ALA A CA 1
ATOM 645 C C . ALA A 1 91 ? -9.612 -9.386 1.384 1.00 64.31 91 ALA A C 1
ATOM 647 O O . ALA A 1 91 ? -9.556 -9.120 0.162 1.00 64.31 91 ALA A O 1
#

pLDDT: mean 95.98, std 4.74, range [64.31, 98.56]